Protein AF-A0A949P1C5-F1 (afdb_monomer_lite)

Foldseek 3Di:
DDQQWDWDDDPRWIFIFGVVVVRDTDDTDDADPVCRCPSVVVRVVVSVVVSVVVVVVVVVVVD

Sequence (63 aa):
MNDRFSVGRDEGYLVIRDNERGGRAVIAFLPNDRKPDAPLNMASVCVKALNAEAEKYRKRRDT

Ra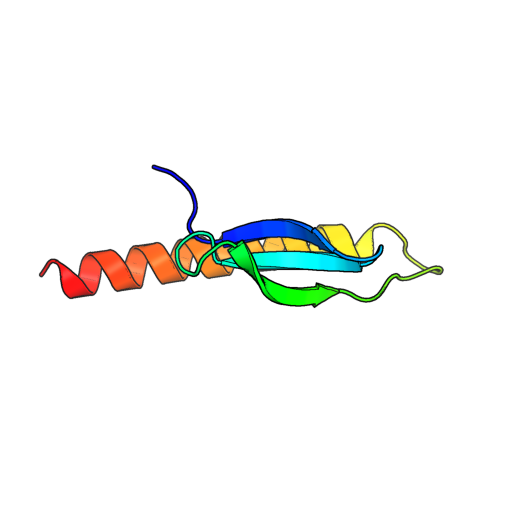dius of gyration: 13.15 Å; chains: 1; bounding box: 28×18×39 Å

Structure (mmCIF, N/CA/C/O backbone):
data_AF-A0A949P1C5-F1
#
_entry.id   AF-A0A949P1C5-F1
#
loop_
_atom_site.group_PDB
_atom_site.id
_atom_site.type_symbol
_atom_site.label_atom_id
_atom_site.label_alt_id
_atom_site.label_comp_id
_atom_site.label_asym_id
_atom_site.label_entity_id
_atom_site.label_seq_i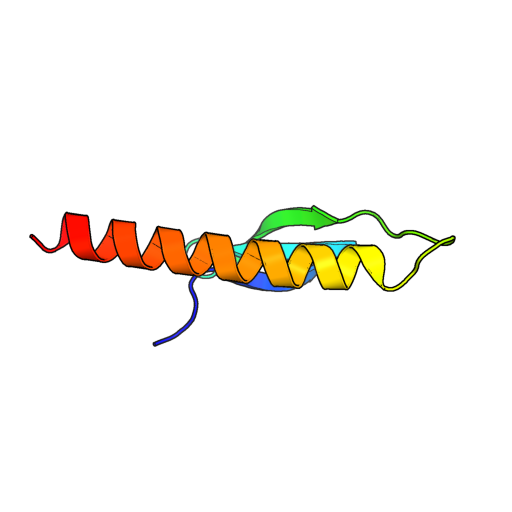d
_atom_site.pdbx_PDB_ins_code
_atom_site.Cartn_x
_atom_site.Cartn_y
_atom_site.Cartn_z
_atom_site.occupancy
_atom_site.B_iso_or_equiv
_atom_site.auth_seq_id
_atom_site.auth_comp_id
_atom_site.auth_asym_id
_atom_site.auth_atom_id
_atom_site.pdbx_PDB_model_num
ATOM 1 N N . MET A 1 1 ? -1.461 -4.376 17.216 1.00 53.44 1 MET A N 1
ATOM 2 C CA . MET A 1 1 ? -2.388 -3.530 16.434 1.00 53.44 1 MET A CA 1
ATOM 3 C C . MET A 1 1 ? -2.128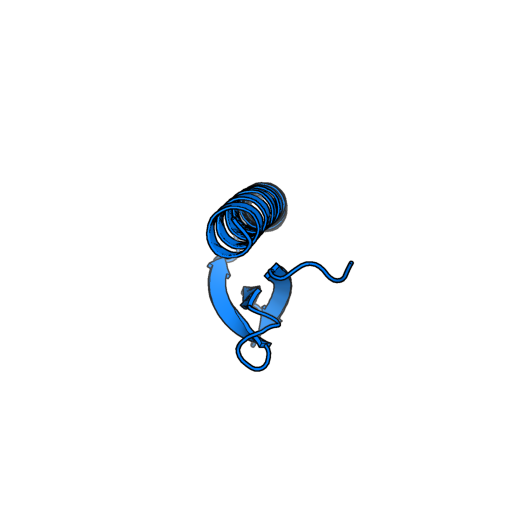 -3.828 14.972 1.00 53.44 1 MET A C 1
ATOM 5 O O . MET A 1 1 ? -0.964 -3.822 14.604 1.00 53.44 1 MET A O 1
ATOM 9 N N . ASN A 1 2 ? -3.154 -4.139 14.177 1.00 69.31 2 ASN A N 1
ATOM 10 C CA . ASN A 1 2 ? -2.982 -4.240 12.725 1.00 69.31 2 ASN A CA 1
ATOM 11 C C . ASN A 1 2 ? -2.990 -2.832 12.124 1.00 69.31 2 ASN A C 1
ATOM 13 O O . ASN A 1 2 ? -3.848 -2.022 12.483 1.00 69.31 2 ASN A O 1
ATOM 17 N N . ASP A 1 3 ? -2.042 -2.559 11.230 1.00 87.94 3 ASP A N 1
ATOM 18 C CA . ASP A 1 3 ? -1.983 -1.312 10.471 1.00 87.94 3 ASP A CA 1
ATOM 19 C C . ASP A 1 3 ? -3.222 -1.175 9.574 1.00 87.94 3 ASP A C 1
ATOM 21 O O . ASP A 1 3 ? -3.628 -2.125 8.892 1.00 87.94 3 ASP A O 1
ATOM 25 N N . ARG A 1 4 ? -3.825 0.021 9.556 1.00 93.88 4 ARG A N 1
ATOM 26 C CA . ARG A 1 4 ? -4.997 0.296 8.714 1.00 93.88 4 ARG A CA 1
ATOM 27 C C . ARG A 1 4 ? -4.635 0.264 7.233 1.00 93.88 4 ARG A C 1
ATOM 29 O O . ARG A 1 4 ? -5.407 -0.243 6.428 1.00 93.88 4 ARG A O 1
ATOM 36 N N . PHE A 1 5 ? -3.477 0.803 6.879 1.00 96.50 5 PHE A N 1
ATOM 37 C CA . PHE A 1 5 ? -2.985 0.851 5.514 1.00 96.50 5 PHE A CA 1
ATOM 38 C C . PHE A 1 5 ? -1.758 -0.037 5.348 1.00 96.50 5 PHE A C 1
ATOM 40 O O . PHE A 1 5 ? -0.863 -0.038 6.192 1.00 96.50 5 PHE A O 1
ATOM 47 N N . SER A 1 6 ? -1.683 -0.751 4.228 1.00 95.62 6 SER A N 1
ATOM 48 C CA . SER A 1 6 ? -0.539 -1.604 3.889 1.00 95.62 6 SER A CA 1
ATOM 49 C C . SER A 1 6 ? -0.176 -1.504 2.414 1.00 95.62 6 SER A C 1
ATOM 51 O O . SER A 1 6 ? -1.040 -1.291 1.561 1.00 95.62 6 SER A O 1
ATOM 53 N N . VAL A 1 7 ? 1.109 -1.686 2.111 1.00 95.81 7 VAL A N 1
ATOM 54 C CA . VAL A 1 7 ? 1.603 -1.769 0.732 1.00 95.81 7 VAL A CA 1
ATOM 55 C C . VAL A 1 7 ? 1.369 -3.181 0.202 1.00 95.81 7 VAL A C 1
ATOM 57 O O . VAL A 1 7 ? 1.673 -4.162 0.874 1.00 95.81 7 VAL A O 1
ATOM 60 N N . GLY A 1 8 ? 0.845 -3.282 -1.013 1.00 93.38 8 GLY A N 1
ATOM 61 C CA . GLY A 1 8 ? 0.641 -4.537 -1.722 1.00 93.38 8 GLY A CA 1
ATOM 62 C C . GLY A 1 8 ? 0.826 -4.361 -3.224 1.00 93.38 8 GLY A C 1
ATOM 63 O O . GLY A 1 8 ? 1.304 -3.327 -3.692 1.00 93.38 8 GLY A O 1
ATOM 64 N N . ARG A 1 9 ? 0.433 -5.380 -3.987 1.00 92.62 9 ARG A N 1
ATOM 65 C CA . ARG A 1 9 ? 0.386 -5.320 -5.450 1.00 92.62 9 ARG A CA 1
ATOM 66 C C . ARG A 1 9 ? -1.038 -5.539 -5.951 1.00 92.62 9 ARG A C 1
ATOM 68 O O . ARG A 1 9 ? -1.833 -6.207 -5.285 1.00 92.62 9 ARG A O 1
ATOM 75 N N . ASP A 1 10 ? -1.354 -4.944 -7.090 1.00 91.50 10 ASP A N 1
ATOM 76 C CA . ASP A 1 10 ? -2.603 -5.158 -7.819 1.00 91.50 10 ASP A CA 1
ATOM 77 C C . ASP A 1 10 ? -2.340 -5.036 -9.318 1.00 91.50 10 ASP A C 1
ATOM 79 O O . ASP A 1 10 ? -1.746 -4.049 -9.737 1.00 91.50 10 ASP A O 1
ATOM 83 N N . GLU A 1 11 ? -2.694 -6.057 -10.098 1.00 87.69 11 GLU A N 1
ATOM 84 C CA . GLU A 1 11 ? -2.484 -6.099 -11.560 1.00 87.69 11 GLU A CA 1
ATOM 85 C C . GLU A 1 11 ? -1.078 -5.649 -12.031 1.00 87.69 11 GLU A C 1
ATOM 87 O O . GLU A 1 11 ? -0.909 -5.034 -13.077 1.00 87.69 11 GLU A O 1
ATOM 92 N N . GLY A 1 12 ? -0.037 -5.943 -11.242 1.00 85.62 12 GLY A N 1
ATOM 93 C CA . GLY A 1 12 ? 1.349 -5.549 -11.539 1.00 85.62 12 GLY A CA 1
ATOM 94 C C . GLY A 1 12 ? 1.756 -4.153 -11.046 1.00 85.62 12 GLY A C 1
ATOM 95 O O . GLY A 1 12 ? 2.944 -3.836 -11.038 1.00 85.62 12 GLY A O 1
ATOM 96 N N . TYR A 1 13 ? 0.818 -3.354 -10.543 1.00 89.81 13 TYR A N 1
ATOM 97 C CA . TYR A 1 13 ? 1.078 -2.071 -9.898 1.00 89.81 13 TYR A CA 1
ATOM 98 C C . TYR A 1 13 ? 1.341 -2.239 -8.405 1.00 89.81 13 TYR A C 1
ATOM 100 O O . TYR A 1 13 ? 0.767 -3.099 -7.734 1.00 89.81 13 TYR A O 1
ATOM 108 N N . LEU A 1 14 ? 2.198 -1.381 -7.856 1.00 95.62 14 LEU A N 1
ATOM 109 C CA . LEU A 1 14 ? 2.343 -1.240 -6.413 1.00 95.62 14 LEU A CA 1
ATOM 110 C C . LEU A 1 14 ? 1.196 -0.361 -5.900 1.00 95.62 14 LEU A C 1
ATOM 112 O O . LEU A 1 14 ? 0.954 0.715 -6.443 1.00 95.62 14 LEU A O 1
ATOM 116 N N . VAL A 1 15 ? 0.493 -0.797 -4.858 1.00 96.75 15 VAL A N 1
ATOM 117 C CA . VAL A 1 15 ? -0.673 -0.082 -4.318 1.00 96.75 15 VAL A CA 1
ATOM 118 C C . VAL A 1 15 ? -0.608 0.026 -2.799 1.00 96.75 15 VAL A C 1
ATOM 120 O O . VAL A 1 15 ? -0.056 -0.845 -2.129 1.00 96.75 15 VAL A O 1
ATOM 123 N N . ILE A 1 16 ? -1.214 1.070 -2.238 1.00 97.38 16 ILE A N 1
ATOM 124 C CA . ILE A 1 16 ? -1.581 1.119 -0.817 1.00 97.38 16 ILE A CA 1
ATOM 125 C C . ILE A 1 16 ? -3.052 0.718 -0.697 1.00 97.38 16 ILE A C 1
ATOM 127 O O . ILE A 1 16 ? -3.904 1.269 -1.400 1.00 97.38 16 ILE A O 1
ATOM 131 N N . ARG A 1 17 ? -3.346 -0.229 0.197 1.00 96.06 17 ARG A N 1
ATOM 132 C CA . ARG A 1 17 ? -4.693 -0.746 0.484 1.00 96.06 17 ARG A CA 1
ATOM 133 C C . ARG A 1 17 ? -5.189 -0.260 1.846 1.00 96.06 17 ARG A C 1
ATOM 1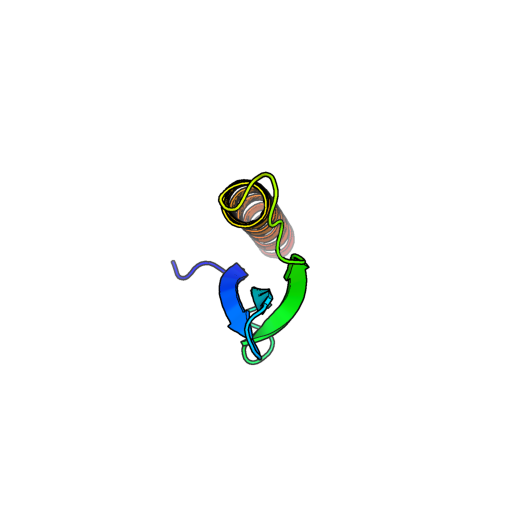35 O O . ARG A 1 17 ? -4.386 -0.162 2.768 1.00 96.06 17 ARG A O 1
ATOM 142 N N . ASP A 1 18 ? -6.487 0.025 1.965 1.00 95.00 18 ASP A N 1
ATOM 143 C CA . ASP A 1 18 ? -7.187 0.247 3.243 1.00 95.00 18 ASP A CA 1
ATOM 144 C C . ASP A 1 18 ? -7.786 -1.082 3.734 1.00 95.00 18 ASP A C 1
ATOM 146 O O . ASP A 1 18 ? -8.745 -1.605 3.154 1.00 95.00 18 ASP A O 1
ATOM 150 N N . ASN A 1 19 ? -7.215 -1.632 4.805 1.00 92.44 19 ASN A N 1
ATOM 151 C CA . ASN A 1 19 ? -7.580 -2.930 5.370 1.00 92.44 19 ASN A CA 1
ATOM 152 C C . ASN A 1 19 ? -8.952 -2.911 6.060 1.00 92.44 19 ASN A C 1
ATOM 154 O O . ASN A 1 19 ? -9.603 -3.949 6.141 1.00 92.44 19 ASN A O 1
ATOM 158 N N . GLU A 1 20 ? -9.440 -1.746 6.498 1.00 90.06 20 GLU A N 1
ATOM 159 C CA . GLU A 1 20 ? -10.767 -1.616 7.123 1.00 90.06 20 GLU A CA 1
ATOM 160 C C . GLU A 1 20 ? -11.902 -1.563 6.089 1.00 90.06 20 GLU A C 1
ATOM 162 O O . GLU A 1 20 ? -13.064 -1.794 6.417 1.00 90.06 20 GLU A O 1
ATOM 167 N N . ARG A 1 21 ? -11.585 -1.280 4.820 1.00 81.81 21 ARG A N 1
ATOM 168 C CA . ARG A 1 21 ? -12.559 -1.169 3.721 1.00 81.81 21 ARG A CA 1
ATOM 169 C C . ARG A 1 21 ? -12.479 -2.350 2.759 1.00 81.81 21 ARG A C 1
ATOM 171 O O . ARG A 1 21 ? -12.515 -2.166 1.543 1.00 81.81 21 ARG A O 1
ATOM 178 N N . GLY A 1 22 ? -12.316 -3.555 3.304 1.00 81.88 22 GLY A N 1
ATOM 179 C CA . GLY A 1 22 ? -12.227 -4.784 2.513 1.00 81.88 22 GLY A CA 1
ATOM 180 C C . GLY A 1 22 ? -10.984 -4.852 1.620 1.00 81.88 22 GLY A C 1
ATOM 181 O O . GLY A 1 22 ? -11.037 -5.442 0.547 1.00 81.88 22 GLY A O 1
ATOM 182 N N . GLY A 1 23 ? -9.878 -4.211 2.017 1.00 84.75 23 GLY A N 1
ATOM 183 C CA . GLY A 1 23 ? -8.617 -4.252 1.270 1.00 84.75 23 GLY A CA 1
ATOM 184 C C . GLY A 1 23 ? -8.614 -3.426 -0.021 1.00 84.75 23 GLY A C 1
ATOM 185 O O . GLY A 1 23 ? -7.808 -3.696 -0.919 1.00 84.75 23 GLY A O 1
ATOM 186 N N . ARG A 1 24 ? -9.505 -2.430 -0.137 1.00 90.69 24 ARG A N 1
ATOM 187 C CA . ARG A 1 24 ? -9.605 -1.549 -1.310 1.00 90.69 24 ARG A CA 1
ATOM 188 C C . ARG A 1 24 ? -8.310 -0.760 -1.521 1.00 90.69 24 ARG A C 1
ATOM 190 O O . ARG A 1 24 ? -7.800 -0.139 -0.589 1.00 90.69 24 ARG A O 1
ATOM 197 N N . ALA A 1 25 ? -7.824 -0.719 -2.761 1.00 91.81 25 ALA A N 1
ATOM 198 C CA . ALA A 1 25 ? -6.722 0.155 -3.150 1.00 91.81 25 ALA A CA 1
ATOM 199 C C . ALA A 1 25 ? -7.137 1.636 -3.068 1.00 91.81 25 ALA A C 1
ATOM 201 O O . ALA A 1 25 ? -8.198 2.025 -3.565 1.00 91.81 25 ALA A O 1
ATOM 202 N N . VAL A 1 26 ? -6.301 2.459 -2.435 1.00 94.31 26 VAL A N 1
ATOM 203 C CA . VAL A 1 26 ? -6.528 3.907 -2.270 1.00 94.31 26 VAL A CA 1
ATOM 204 C C . VAL A 1 26 ? -5.508 4.757 -3.021 1.00 94.31 26 VAL A C 1
ATOM 206 O O . VAL A 1 26 ? -5.830 5.867 -3.432 1.00 94.31 26 VAL A O 1
ATOM 209 N N . ILE A 1 27 ? -4.295 4.239 -3.221 1.00 95.12 27 ILE A N 1
ATOM 210 C CA . ILE A 1 27 ? -3.228 4.883 -3.995 1.00 95.12 27 ILE A CA 1
ATOM 211 C C . ILE A 1 27 ? -2.556 3.809 -4.846 1.00 95.12 27 ILE A C 1
ATOM 213 O O . ILE A 1 27 ? -2.226 2.742 -4.328 1.00 95.12 27 ILE A O 1
ATOM 217 N N . ALA A 1 28 ? -2.318 4.110 -6.120 1.00 95.25 28 ALA A N 1
ATOM 218 C CA . ALA A 1 28 ? -1.511 3.297 -7.021 1.00 95.25 28 ALA A CA 1
ATOM 219 C C . ALA A 1 28 ? -0.230 4.048 -7.397 1.00 95.25 28 ALA A C 1
ATOM 221 O O . ALA A 1 28 ? -0.250 5.258 -7.624 1.00 95.25 28 ALA A O 1
ATOM 222 N N . PHE A 1 29 ? 0.878 3.320 -7.469 1.00 95.56 29 PHE A N 1
ATOM 223 C CA . PHE A 1 29 ? 2.170 3.831 -7.898 1.00 95.56 29 PHE A CA 1
ATOM 224 C C . PHE A 1 29 ? 2.502 3.242 -9.263 1.00 95.56 29 PHE A C 1
ATOM 226 O O . PHE A 1 29 ? 2.535 2.021 -9.439 1.00 95.56 29 PHE A O 1
ATOM 233 N N . LEU A 1 30 ? 2.769 4.123 -10.224 1.00 93.25 30 LEU A N 1
ATOM 234 C CA . LEU A 1 30 ? 3.242 3.710 -11.536 1.00 93.25 30 LEU A CA 1
ATOM 235 C C . LEU A 1 30 ? 4.684 3.184 -11.439 1.00 93.25 30 LEU A C 1
ATOM 237 O O . LEU A 1 30 ? 5.474 3.716 -10.648 1.00 93.25 30 LEU A O 1
ATOM 241 N N . PRO A 1 31 ? 5.042 2.160 -12.233 1.00 91.06 31 PRO A N 1
ATOM 242 C CA . PRO A 1 31 ? 6.421 1.705 -12.337 1.00 91.06 31 PRO A CA 1
ATOM 243 C C . PRO A 1 31 ? 7.324 2.820 -12.880 1.00 91.06 31 PRO A C 1
ATOM 245 O O . PRO A 1 31 ? 6.877 3.736 -13.572 1.00 91.06 31 PRO A O 1
ATOM 248 N N . ASN A 1 32 ? 8.610 2.748 -12.546 1.00 93.56 32 ASN A N 1
ATOM 249 C CA . ASN A 1 32 ? 9.603 3.711 -13.003 1.00 93.56 32 ASN A CA 1
ATOM 250 C C . ASN A 1 32 ? 10.851 2.983 -13.498 1.00 93.56 32 ASN A C 1
ATOM 252 O O . ASN A 1 32 ? 11.706 2.606 -12.703 1.00 93.56 32 ASN A O 1
ATOM 256 N N . ASP A 1 33 ? 10.981 2.850 -14.814 1.00 94.31 33 ASP A N 1
ATOM 257 C CA . ASP A 1 33 ? 12.075 2.090 -15.427 1.00 94.31 33 ASP A CA 1
ATOM 258 C C . ASP A 1 33 ? 13.449 2.739 -15.208 1.00 94.31 33 ASP A C 1
ATOM 260 O O . ASP A 1 33 ? 14.465 2.055 -15.132 1.00 94.31 33 ASP A O 1
ATOM 264 N N . ARG A 1 34 ? 13.499 4.071 -15.060 1.00 96.69 34 ARG A N 1
ATOM 265 C CA . ARG A 1 34 ? 14.752 4.800 -14.794 1.00 96.69 34 ARG A CA 1
ATOM 266 C C . ARG A 1 34 ? 15.197 4.680 -13.339 1.00 96.69 34 ARG A C 1
ATOM 268 O O . ARG A 1 34 ? 16.385 4.804 -13.054 1.00 96.69 34 ARG A O 1
ATOM 275 N N . LYS A 1 35 ? 14.248 4.517 -12.414 1.00 95.88 35 LYS A N 1
ATOM 276 C CA . LYS A 1 35 ? 14.481 4.376 -10.969 1.00 95.88 35 LYS A CA 1
ATOM 277 C C . LYS A 1 35 ? 13.505 3.347 -10.381 1.00 95.88 35 LYS A C 1
ATOM 279 O O . LYS A 1 35 ? 12.524 3.757 -9.753 1.00 95.88 35 LYS A O 1
ATOM 284 N N . PRO A 1 36 ? 13.776 2.039 -10.545 1.00 92.69 36 PRO A N 1
ATOM 285 C CA . PRO A 1 36 ? 12.840 0.973 -10.171 1.00 92.69 36 PRO A CA 1
ATOM 286 C C . PRO A 1 36 ? 12.421 0.979 -8.696 1.00 92.69 36 PRO A C 1
ATOM 288 O O . PRO A 1 36 ? 11.288 0.626 -8.378 1.00 92.69 36 PRO A O 1
ATOM 291 N N . ASP A 1 37 ? 13.291 1.456 -7.802 1.00 94.88 37 ASP A N 1
ATOM 292 C CA .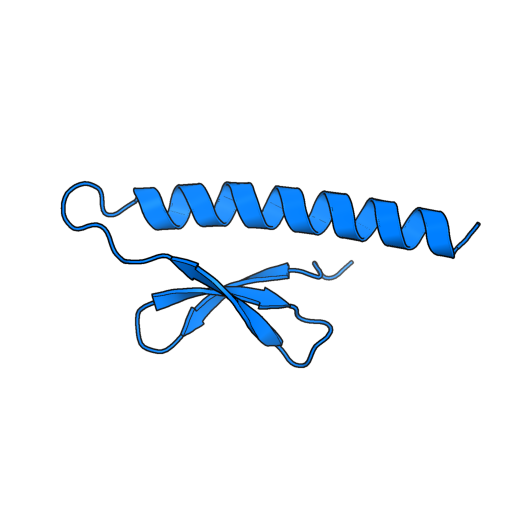 ASP A 1 37 ? 13.017 1.503 -6.360 1.00 94.88 37 ASP A CA 1
ATOM 293 C C . ASP A 1 37 ? 12.214 2.738 -5.921 1.00 94.88 37 ASP A C 1
ATOM 295 O O . ASP A 1 37 ? 11.698 2.785 -4.802 1.00 94.88 37 ASP A O 1
ATOM 299 N N . ALA A 1 38 ? 12.087 3.763 -6.774 1.00 95.56 38 ALA A N 1
ATOM 300 C CA . ALA A 1 38 ? 11.406 5.005 -6.405 1.00 95.56 38 ALA A CA 1
ATOM 301 C C . ALA A 1 38 ? 9.930 4.791 -6.002 1.00 95.56 38 ALA A C 1
ATOM 303 O O . ALA A 1 38 ? 9.536 5.325 -4.962 1.00 95.56 38 ALA A O 1
ATOM 304 N N . PRO A 1 39 ? 9.119 3.988 -6.725 1.00 95.50 39 PRO A N 1
ATOM 305 C CA . PRO A 1 39 ? 7.752 3.669 -6.313 1.00 95.50 39 PRO A CA 1
ATOM 306 C C . PRO A 1 39 ? 7.673 3.005 -4.934 1.00 95.50 39 PRO A C 1
ATOM 308 O O . PRO A 1 39 ? 6.848 3.402 -4.112 1.00 95.50 39 PRO A O 1
ATOM 311 N N . LEU A 1 40 ? 8.555 2.040 -4.648 1.00 94.62 40 LEU A N 1
ATOM 312 C CA . LEU A 1 40 ? 8.571 1.328 -3.366 1.00 94.62 40 LEU A CA 1
ATOM 313 C C . LEU A 1 40 ? 8.940 2.256 -2.205 1.00 94.62 40 LEU A C 1
ATOM 315 O O . LEU A 1 40 ? 8.280 2.246 -1.163 1.00 94.62 40 LEU A O 1
ATOM 319 N N . ASN A 1 41 ? 9.954 3.099 -2.405 1.00 96.12 41 ASN A N 1
ATOM 320 C CA . ASN A 1 41 ? 10.371 4.089 -1.417 1.00 96.12 41 ASN A CA 1
ATOM 321 C C . ASN A 1 41 ? 9.250 5.094 -1.120 1.00 96.12 41 ASN A C 1
ATOM 323 O O . ASN A 1 41 ? 8.966 5.367 0.047 1.00 96.12 41 ASN A O 1
ATOM 327 N N . MET A 1 42 ? 8.563 5.594 -2.153 1.00 96.44 42 MET A N 1
ATOM 328 C CA . MET A 1 42 ? 7.414 6.484 -1.968 1.00 96.44 42 MET A CA 1
ATOM 329 C C . MET A 1 42 ? 6.262 5.786 -1.239 1.00 96.44 42 MET A C 1
ATOM 331 O O . MET A 1 42 ? 5.733 6.340 -0.277 1.00 96.44 42 MET A O 1
ATOM 335 N N . ALA A 1 43 ? 5.914 4.554 -1.623 1.00 96.00 43 ALA A N 1
ATOM 336 C CA . ALA A 1 43 ? 4.862 3.788 -0.958 1.00 96.00 43 ALA A CA 1
ATOM 337 C C . ALA A 1 43 ? 5.153 3.571 0.534 1.00 96.00 43 ALA A C 1
ATOM 339 O O . ALA A 1 43 ? 4.253 3.718 1.360 1.00 96.00 43 ALA A O 1
ATOM 340 N N . SER A 1 44 ? 6.413 3.298 0.892 1.00 95.56 44 SER A N 1
ATOM 341 C CA . SER A 1 44 ? 6.859 3.140 2.282 1.00 95.56 44 SER A CA 1
ATOM 342 C C . SER A 1 44 ? 6.701 4.423 3.111 1.00 95.56 44 SER A C 1
ATOM 344 O O . SER A 1 44 ? 6.258 4.378 4.261 1.00 95.56 44 SER A O 1
ATOM 346 N N . VAL A 1 45 ? 7.009 5.590 2.538 1.00 96.69 45 VAL A N 1
ATOM 347 C CA . VAL A 1 45 ? 6.804 6.880 3.219 1.00 96.69 45 VAL A CA 1
ATOM 348 C C . VAL A 1 45 ? 5.311 7.185 3.364 1.00 96.69 45 VAL A C 1
ATOM 350 O O . VAL A 1 45 ? 4.852 7.525 4.457 1.00 96.69 45 VAL A O 1
ATOM 353 N N . CYS A 1 46 ? 4.536 7.010 2.292 1.00 96.75 46 CYS A N 1
ATOM 354 C CA . CYS A 1 46 ? 3.099 7.269 2.290 1.00 96.75 46 CYS A CA 1
ATOM 355 C C . CYS A 1 46 ? 2.345 6.378 3.284 1.00 96.75 46 CYS A C 1
ATOM 357 O O . CYS A 1 46 ? 1.522 6.886 4.044 1.00 96.75 46 CYS A O 1
ATOM 359 N N . VAL A 1 47 ? 2.630 5.071 3.325 1.00 96.94 47 VAL A N 1
ATOM 360 C CA . VAL A 1 47 ? 1.914 4.140 4.213 1.00 96.94 47 VAL A CA 1
ATOM 361 C C . VAL A 1 47 ? 2.149 4.471 5.688 1.00 96.94 47 VAL A C 1
ATOM 363 O O . VAL A 1 47 ? 1.203 4.478 6.474 1.00 96.94 47 VAL A O 1
ATOM 366 N N . LYS A 1 48 ? 3.381 4.853 6.058 1.00 96.94 48 LYS A N 1
ATOM 367 C CA . LYS A 1 48 ? 3.712 5.295 7.420 1.00 96.94 48 LYS A CA 1
ATOM 368 C C . LYS A 1 48 ? 2.942 6.558 7.802 1.00 96.94 48 LYS A C 1
ATOM 370 O O . LYS A 1 48 ? 2.366 6.612 8.885 1.00 96.94 48 LYS A O 1
ATOM 375 N N . ALA A 1 49 ? 2.898 7.551 6.912 1.00 96.69 49 ALA A N 1
ATOM 376 C CA . ALA A 1 49 ? 2.171 8.795 7.155 1.00 96.69 49 ALA A CA 1
ATOM 377 C C . ALA A 1 49 ? 0.656 8.564 7.303 1.00 96.69 49 ALA A C 1
ATOM 379 O O . ALA A 1 49 ? 0.034 9.104 8.217 1.00 96.69 49 ALA A O 1
ATOM 380 N N . LEU A 1 50 ? 0.074 7.718 6.449 1.00 95.88 50 LEU A N 1
ATOM 381 C CA . LEU A 1 50 ? -1.347 7.371 6.499 1.00 95.88 50 LEU A CA 1
ATOM 382 C C . LEU A 1 50 ? -1.717 6.626 7.785 1.00 95.88 50 LEU A C 1
ATOM 384 O O . LEU A 1 50 ? -2.726 6.955 8.406 1.00 95.88 50 LEU A O 1
ATOM 388 N N . ASN A 1 51 ? -0.899 5.660 8.213 1.00 96.06 51 ASN A N 1
ATOM 389 C CA . ASN A 1 51 ? -1.128 4.944 9.470 1.00 96.06 51 ASN A CA 1
ATOM 390 C C . ASN A 1 51 ? -1.000 5.867 10.687 1.00 96.06 51 ASN A C 1
ATOM 392 O O . ASN A 1 51 ? -1.853 5.817 11.573 1.00 96.06 51 ASN A O 1
ATOM 396 N N . ALA A 1 52 ? -0.010 6.765 10.700 1.00 96.00 52 ALA A N 1
ATOM 397 C CA . ALA A 1 52 ? 0.136 7.751 11.769 1.00 96.00 52 ALA A CA 1
ATOM 398 C C . ALA A 1 52 ? -1.083 8.687 11.865 1.00 96.00 52 ALA A C 1
ATOM 400 O O . ALA A 1 52 ? -1.556 8.987 12.963 1.00 96.00 52 ALA A O 1
ATOM 401 N N . GLU A 1 53 ? -1.627 9.140 10.732 1.00 95.00 53 GLU A N 1
ATOM 402 C CA . GLU A 1 53 ? -2.824 9.989 10.732 1.00 95.00 53 GLU A CA 1
ATOM 403 C C . GLU A 1 53 ? -4.091 9.210 11.117 1.00 95.00 53 GLU A C 1
ATOM 405 O O . GLU A 1 53 ? -4.922 9.717 11.874 1.00 95.00 53 GLU A O 1
ATOM 410 N N . ALA A 1 54 ? -4.221 7.953 10.681 1.00 93.38 54 ALA A N 1
ATOM 411 C CA . ALA A 1 54 ? -5.317 7.078 11.094 1.00 93.38 54 ALA A CA 1
ATOM 412 C C . ALA A 1 54 ? -5.326 6.845 12.611 1.00 93.38 54 ALA A C 1
ATOM 414 O O . ALA A 1 54 ? -6.387 6.891 13.235 1.00 93.38 54 ALA A O 1
ATOM 415 N N . GLU A 1 55 ? -4.154 6.645 13.217 1.00 93.69 55 GLU A N 1
ATOM 416 C CA . GLU A 1 55 ? -4.017 6.497 14.665 1.00 93.69 55 GLU A CA 1
ATOM 417 C C . GLU A 1 55 ? -4.452 7.772 15.405 1.00 93.69 55 GLU A C 1
ATOM 419 O O . GLU A 1 55 ? -5.239 7.699 16.352 1.00 93.69 55 GLU A O 1
ATOM 424 N N . LYS A 1 56 ? -4.013 8.954 14.949 1.00 93.88 56 LYS A N 1
ATOM 425 C CA . LYS A 1 56 ? -4.450 10.243 15.518 1.00 93.88 56 LYS A CA 1
ATOM 426 C C . LYS A 1 56 ? -5.959 10.443 15.397 1.00 93.88 56 LYS A C 1
ATOM 428 O O . LYS A 1 56 ? -6.591 10.962 16.315 1.00 93.88 56 LYS A O 1
ATOM 433 N N . TYR A 1 57 ? -6.545 10.069 14.262 1.00 90.94 57 TYR A N 1
ATOM 434 C CA . TYR A 1 57 ? -7.985 10.178 14.048 1.00 90.94 57 TYR A CA 1
ATOM 435 C C . TYR A 1 57 ? -8.778 9.239 14.966 1.00 90.94 57 TYR A C 1
ATOM 437 O O . TYR A 1 57 ? -9.784 9.664 15.528 1.00 90.94 57 TYR A O 1
ATOM 445 N N . ARG A 1 58 ? -8.305 8.004 15.183 1.00 89.12 58 ARG A N 1
ATOM 446 C CA . ARG A 1 58 ? -8.903 7.076 16.156 1.00 89.12 58 ARG A CA 1
ATOM 447 C C . ARG A 1 58 ? -8.866 7.641 17.575 1.00 89.12 58 ARG A C 1
ATOM 449 O O . ARG A 1 58 ? -9.913 7.747 18.196 1.00 89.12 58 ARG A O 1
ATOM 456 N N . LYS A 1 59 ? -7.700 8.114 18.031 1.00 89.00 59 LYS A N 1
ATOM 457 C CA . LYS A 1 59 ? -7.549 8.713 19.370 1.00 89.00 59 LYS A CA 1
ATOM 458 C C . LYS A 1 59 ? -8.492 9.897 19.607 1.00 89.00 59 LYS A C 1
ATOM 460 O O . LYS A 1 59 ? -9.027 10.010 20.696 1.00 89.00 59 LYS A O 1
ATOM 465 N N . ARG A 1 60 ? -8.727 10.743 18.591 1.00 90.06 60 ARG A N 1
ATOM 466 C CA . ARG A 1 60 ? -9.684 11.866 18.667 1.00 90.06 60 ARG A CA 1
ATOM 467 C C . ARG A 1 60 ? -11.152 11.439 18.726 1.00 90.06 60 ARG A C 1
ATOM 469 O O . ARG A 1 60 ? -11.966 12.230 19.175 1.00 90.06 60 ARG A O 1
ATOM 476 N N . ARG A 1 61 ? -11.508 10.261 18.202 1.00 79.12 61 ARG A N 1
ATOM 477 C CA . ARG A 1 61 ? -12.887 9.740 18.252 1.00 79.12 61 ARG A CA 1
ATOM 478 C C . ARG A 1 61 ? -13.218 9.052 19.573 1.00 79.12 61 ARG A C 1
ATOM 480 O O . ARG A 1 61 ? -14.397 8.942 19.887 1.00 79.12 61 ARG A O 1
ATOM 487 N N . ASP A 1 62 ? -12.201 8.576 20.285 1.00 73.12 62 ASP A N 1
ATOM 488 C CA . ASP A 1 62 ? -12.348 7.853 21.552 1.00 73.12 62 ASP A CA 1
ATOM 489 C C . ASP A 1 62 ? -12.370 8.792 22.786 1.00 73.12 62 ASP A C 1
ATOM 491 O O . ASP A 1 62 ? -12.623 8.329 23.897 1.00 73.12 62 ASP A O 1
ATOM 495 N N . THR A 1 63 ? -12.116 10.095 22.595 1.00 61.88 63 THR A N 1
ATOM 496 C CA . THR A 1 63 ? -12.260 11.198 23.576 1.00 61.88 63 THR A CA 1
ATOM 497 C C . THR A 1 63 ? -13.500 12.026 23.300 1.00 61.8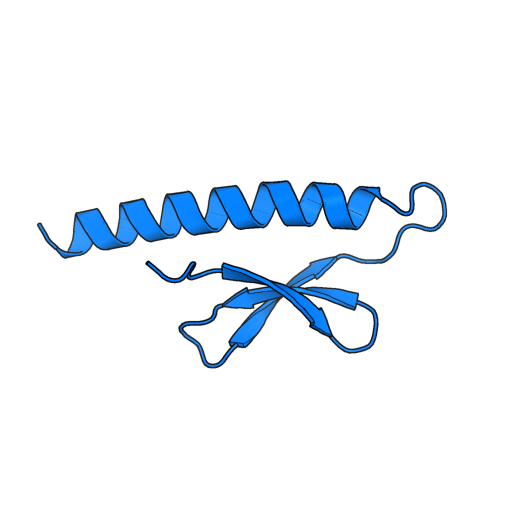8 63 THR A C 1
ATOM 499 O O . THR A 1 63 ? -14.177 12.404 24.278 1.00 61.88 63 THR A O 1
#

Secondary structure (DSSP, 8-state):
---SEEEEEETTEEEEEEGGGTTEEEEEE---TTSTTHHHHHHHHHHHHHHHHHHHHHHHH--

pLDDT: mean 91.28, std 8.24, range [53.44, 97.38]